Protein AF-A0A7Y5RKU1-F1 (afdb_monomer_lite)

Radius of gyration: 18.37 Å; chains: 1; bounding box: 50×34×51 Å

Foldseek 3Di:
DPPVQFDDCVLQVPPDDPDDSSVVSLFVQQPDVVVRGHDPQVSNQVSCVVSVDHDDDDDDPDCVVQQVCLVVVHKDKDKDADQPVVWPPLLHGGPIAIKIFNDADPQGWTWIQGCCLNVDNDSVSRTDTTDDPDPDPDDPPDPDDD

Sequence (146 aa):
EHWGAAPTPEEVSWVGHETDPGVVHGVRRVFDRAYGGAGNWSFNAAYAGARGLRAYVTRLRDLTEAEAFVAAGVPLVVSVSFQGHELDGAGYDTIGHLLTIVGFTADGDVVSNDPNSGRVASNDEVRRVYRHEVPLPTPPAEANWA

Secondary structure (DSSP, 8-state):
--SS-SPPTTTTTT--SSS-HHHHHHHHHH-BTTTTBS--HHHHHHHHHHTT--------SSHHHHHHHHHTT--EEEEEEE-TTTSTT--S-EEEEEEEEEEE-TT-PEEEE-TTGGG---GGG-EEEE----PPPPPPS-----

Structure (mmCIF, N/CA/C/O backbone):
data_AF-A0A7Y5RKU1-F1
#
_entry.id   AF-A0A7Y5RKU1-F1
#
loop_
_atom_site.group_PDB
_atom_site.id
_atom_site.type_symbol
_atom_site.label_atom_id
_atom_site.label_alt_id
_atom_site.label_comp_id
_atom_site.label_asym_id
_atom_site.label_entity_id
_atom_site.label_seq_id
_atom_site.pdbx_PDB_ins_code
_atom_site.Cartn_x
_atom_site.Cartn_y
_atom_site.Cartn_z
_atom_site.occupancy
_atom_site.B_iso_or_equiv
_atom_site.auth_seq_id
_atom_site.auth_comp_id
_atom_site.auth_asym_id
_atom_site.auth_atom_id
_atom_site.pdbx_PDB_model_num
ATOM 1 N N . GLU A 1 1 ? 3.021 -13.924 -3.204 1.00 69.94 1 GLU A N 1
ATOM 2 C CA . GLU A 1 1 ? 2.199 -13.116 -4.131 1.00 69.94 1 GLU A CA 1
ATOM 3 C C . GLU A 1 1 ? 0.767 -13.660 -4.056 1.00 69.94 1 GLU A C 1
ATOM 5 O O . GLU A 1 1 ? 0.637 -14.864 -3.857 1.00 69.94 1 GLU A O 1
ATOM 10 N N . HIS A 1 2 ? -0.262 -12.799 -4.039 1.00 78.56 2 HIS A N 1
ATOM 11 C CA . HIS A 1 2 ? -1.650 -13.184 -3.708 1.00 78.56 2 HIS A CA 1
ATOM 12 C C . HIS A 1 2 ? -2.596 -13.234 -4.926 1.00 78.56 2 HIS A C 1
ATOM 14 O O . HIS A 1 2 ? -3.542 -14.015 -4.906 1.00 78.56 2 HIS A O 1
ATOM 20 N N . TRP A 1 3 ? -2.368 -12.437 -5.980 1.00 86.69 3 TRP A N 1
ATOM 21 C CA . TRP A 1 3 ? -3.312 -12.273 -7.104 1.00 86.69 3 TRP A CA 1
ATOM 22 C C . TRP A 1 3 ? -2.791 -12.786 -8.454 1.00 86.69 3 TRP A C 1
ATOM 24 O O . TRP A 1 3 ? -3.442 -12.591 -9.477 1.00 86.69 3 TRP A O 1
ATOM 34 N N . GLY A 1 4 ? -1.616 -13.406 -8.496 1.00 91.25 4 GLY A N 1
ATOM 35 C CA . GLY A 1 4 ? -0.916 -13.793 -9.720 1.00 91.25 4 GLY A CA 1
ATOM 36 C C . GLY A 1 4 ? -0.533 -12.615 -10.620 1.00 91.25 4 GLY A C 1
ATOM 37 O O . GLY A 1 4 ? -0.303 -12.823 -11.807 1.00 91.25 4 GLY A O 1
ATOM 38 N N . ALA A 1 5 ? -0.507 -11.384 -10.097 1.00 93.25 5 ALA A N 1
ATOM 39 C CA . ALA A 1 5 ? -0.483 -10.153 -10.899 1.00 93.25 5 ALA A CA 1
ATOM 40 C C . ALA A 1 5 ? 0.816 -9.338 -10.754 1.00 93.25 5 ALA A C 1
ATOM 42 O O . ALA A 1 5 ? 0.918 -8.217 -11.266 1.00 93.25 5 ALA A O 1
ATOM 43 N N . ALA A 1 6 ? 1.809 -9.874 -10.042 1.00 92.81 6 ALA A N 1
ATOM 44 C CA . ALA A 1 6 ? 3.119 -9.246 -9.906 1.00 92.81 6 ALA A CA 1
ATOM 45 C C . ALA A 1 6 ? 3.884 -9.199 -11.247 1.00 92.81 6 ALA A C 1
ATOM 47 O O . ALA A 1 6 ? 3.627 -10.019 -12.131 1.00 92.81 6 ALA A O 1
ATOM 48 N N . PRO A 1 7 ? 4.845 -8.265 -11.400 1.00 94.88 7 PRO A N 1
ATOM 49 C CA . PRO A 1 7 ? 5.758 -8.261 -12.538 1.00 94.88 7 PRO A CA 1
ATOM 50 C C . PRO A 1 7 ? 6.463 -9.608 -12.709 1.00 94.88 7 PRO A C 1
ATOM 52 O O . PRO A 1 7 ? 6.917 -10.217 -11.739 1.00 94.88 7 PRO A O 1
ATOM 55 N N . THR A 1 8 ? 6.586 -10.049 -13.954 1.00 95.06 8 THR A N 1
ATOM 56 C CA . THR A 1 8 ? 7.329 -11.264 -14.298 1.00 95.06 8 THR A CA 1
ATOM 57 C C . THR A 1 8 ? 8.844 -11.056 -14.156 1.00 95.06 8 THR A C 1
ATOM 59 O O . THR A 1 8 ? 9.322 -9.922 -14.255 1.00 95.06 8 THR A O 1
ATOM 62 N N . PRO A 1 9 ? 9.640 -12.134 -13.999 1.00 94.25 9 PRO A N 1
ATOM 63 C CA . PRO A 1 9 ? 11.103 -12.038 -14.008 1.00 94.25 9 PRO A CA 1
ATOM 64 C C . PRO A 1 9 ? 11.666 -11.340 -15.255 1.00 94.25 9 PRO A C 1
ATOM 66 O O . PRO A 1 9 ? 12.651 -10.612 -15.167 1.00 94.25 9 PRO A O 1
ATOM 69 N N . GLU A 1 10 ? 11.025 -11.516 -16.413 1.00 96.50 10 GLU A N 1
ATOM 70 C CA . GLU A 1 10 ? 11.420 -10.852 -17.658 1.00 96.50 10 GLU A CA 1
ATOM 71 C C . GLU A 1 10 ? 11.172 -9.337 -17.598 1.00 96.50 10 GLU A C 1
ATOM 73 O O . GLU A 1 10 ? 12.071 -8.554 -17.916 1.00 96.50 10 GLU A O 1
ATOM 78 N N . GLU A 1 11 ? 10.001 -8.912 -17.105 1.00 96.00 11 GLU A N 1
ATOM 79 C CA . GLU A 1 11 ? 9.631 -7.495 -16.953 1.00 96.00 11 GLU A CA 1
ATOM 80 C C . GLU A 1 11 ? 10.551 -6.728 -15.997 1.00 96.00 11 GLU A C 1
ATOM 82 O O . GLU A 1 11 ? 10.630 -5.498 -16.076 1.00 96.00 11 GLU A O 1
ATOM 87 N N . VAL A 1 12 ? 11.252 -7.433 -15.107 1.00 97.00 12 VAL A N 1
ATOM 88 C CA . VAL A 1 12 ? 12.150 -6.831 -14.115 1.00 97.00 12 VAL A CA 1
ATOM 89 C C . VAL A 1 12 ? 13.630 -7.136 -14.347 1.00 97.00 12 VAL A C 1
ATOM 91 O O . VAL A 1 12 ? 14.473 -6.666 -13.590 1.00 97.00 12 VAL A O 1
ATOM 94 N N . SER A 1 13 ? 13.972 -7.848 -15.423 1.00 95.44 13 SER A N 1
ATOM 95 C CA . SER A 1 13 ? 15.348 -8.276 -15.735 1.00 95.44 13 SER A CA 1
ATOM 96 C C . SER A 1 13 ? 16.335 -7.123 -15.969 1.00 95.44 13 SER A C 1
ATOM 98 O O . SER A 1 13 ? 17.547 -7.305 -15.899 1.00 95.44 13 SER A O 1
ATOM 100 N N . TRP A 1 14 ? 15.821 -5.917 -16.220 1.00 94.38 14 TRP A N 1
ATOM 101 C CA . TRP A 1 14 ? 16.604 -4.689 -16.362 1.00 94.38 14 TRP A CA 1
ATOM 102 C C . TRP A 1 14 ? 17.040 -4.075 -15.020 1.00 94.38 14 TRP A C 1
ATOM 104 O O . TRP A 1 14 ? 17.842 -3.139 -15.022 1.00 94.38 14 TRP A O 1
ATOM 114 N N . VAL A 1 15 ? 16.507 -4.543 -13.885 1.00 95.38 15 VAL A N 1
ATOM 115 C CA . VAL A 1 15 ? 16.878 -4.047 -12.554 1.00 95.38 15 VAL A CA 1
ATOM 116 C C . VAL A 1 15 ? 18.180 -4.723 -12.120 1.00 95.38 15 VAL A C 1
ATOM 118 O O . VAL A 1 15 ? 18.200 -5.902 -11.789 1.00 95.38 15 VAL A O 1
ATOM 121 N N . GLY A 1 16 ? 19.281 -3.969 -12.149 1.00 88.75 16 GLY A N 1
ATOM 122 C CA . GLY A 1 16 ? 20.636 -4.478 -11.892 1.00 88.75 16 GLY A CA 1
ATOM 123 C C . GLY A 1 16 ? 21.227 -4.134 -10.519 1.00 88.75 16 GLY A C 1
ATOM 124 O O . GLY A 1 16 ? 22.446 -4.130 -10.389 1.00 88.75 16 GLY A O 1
ATOM 125 N N . HIS A 1 17 ? 20.410 -3.774 -9.526 1.00 85.12 17 HIS A N 1
ATOM 126 C CA . HIS A 1 17 ? 20.863 -3.369 -8.187 1.00 85.12 17 HIS A CA 1
ATOM 127 C C . HIS A 1 17 ? 20.119 -4.129 -7.079 1.00 85.12 17 HIS A C 1
ATOM 129 O O . HIS A 1 17 ? 19.088 -4.740 -7.334 1.00 85.12 17 HIS A O 1
ATOM 135 N N . GLU A 1 18 ? 20.622 -4.067 -5.841 1.00 75.69 18 GLU A N 1
ATOM 136 C CA . GLU A 1 18 ? 20.185 -4.880 -4.684 1.00 75.69 18 GLU A CA 1
ATOM 137 C C . GLU A 1 18 ? 18.766 -4.583 -4.149 1.00 75.69 18 GLU A C 1
ATOM 139 O O . GLU A 1 18 ? 18.373 -5.077 -3.097 1.00 75.69 18 GLU A O 1
ATOM 144 N N . THR A 1 19 ? 17.975 -3.764 -4.841 1.00 83.81 19 THR A N 1
ATOM 145 C CA . THR A 1 19 ? 16.609 -3.427 -4.411 1.00 83.81 19 THR A CA 1
ATOM 146 C C . THR A 1 19 ? 15.623 -4.458 -4.938 1.00 83.81 19 THR A C 1
ATOM 148 O O . THR A 1 19 ? 15.837 -5.014 -6.013 1.00 83.81 19 THR A O 1
ATOM 151 N N . ASP A 1 20 ? 14.509 -4.659 -4.229 1.00 90.50 20 ASP A N 1
ATOM 152 C CA . ASP A 1 20 ? 13.418 -5.496 -4.726 1.00 90.50 20 ASP A CA 1
ATOM 153 C C . ASP A 1 20 ? 12.999 -5.047 -6.146 1.00 90.50 20 ASP A C 1
ATOM 155 O O . ASP A 1 20 ? 12.543 -3.910 -6.343 1.00 90.50 20 ASP A O 1
ATOM 159 N N . PRO A 1 21 ? 13.158 -5.914 -7.159 1.00 94.44 21 PRO A N 1
ATOM 160 C CA . PRO A 1 21 ? 12.966 -5.531 -8.549 1.00 94.44 21 PRO A CA 1
ATOM 161 C C . PRO A 1 21 ? 11.485 -5.309 -8.893 1.00 94.44 21 PRO A C 1
ATOM 163 O O . PRO A 1 21 ? 11.168 -4.530 -9.797 1.00 94.44 21 PRO A O 1
ATOM 166 N N . GLY A 1 22 ? 10.565 -5.919 -8.138 1.00 93.56 22 GLY A N 1
ATOM 167 C CA . GLY A 1 22 ? 9.130 -5.677 -8.240 1.00 93.56 22 GLY A CA 1
ATOM 168 C C . GLY A 1 22 ? 8.755 -4.273 -7.768 1.00 93.56 22 GLY A C 1
ATOM 169 O O . GLY A 1 22 ? 7.992 -3.587 -8.456 1.00 93.56 22 GLY A O 1
ATOM 170 N N . VAL A 1 23 ? 9.344 -3.807 -6.660 1.00 92.19 23 VAL A N 1
ATOM 171 C CA . VAL A 1 23 ? 9.179 -2.424 -6.171 1.00 92.19 23 VAL A CA 1
ATOM 172 C C . VAL A 1 23 ? 9.696 -1.427 -7.205 1.00 92.19 23 VAL A C 1
ATOM 174 O O . VAL A 1 23 ? 8.980 -0.497 -7.578 1.00 92.19 23 VAL A O 1
ATOM 177 N N . VAL A 1 24 ? 10.902 -1.645 -7.734 1.00 94.75 24 VAL A N 1
ATOM 178 C CA . VAL A 1 24 ? 11.517 -0.770 -8.747 1.00 94.75 24 VAL A CA 1
ATOM 179 C C . VAL A 1 24 ? 10.664 -0.697 -10.016 1.00 94.75 24 VAL A C 1
ATOM 181 O O . VAL A 1 24 ? 10.408 0.391 -10.544 1.00 94.75 24 VAL A O 1
ATOM 184 N N . HIS A 1 25 ? 10.173 -1.843 -10.492 1.00 95.31 25 HIS A N 1
ATOM 185 C CA . HIS A 1 25 ? 9.266 -1.891 -11.632 1.00 95.31 25 HIS A CA 1
ATOM 186 C C . HIS A 1 25 ? 7.954 -1.152 -11.346 1.00 95.31 25 HIS A C 1
ATOM 188 O O . HIS A 1 25 ? 7.529 -0.333 -12.163 1.00 95.31 25 HIS A O 1
ATOM 194 N N . GLY A 1 26 ? 7.335 -1.390 -10.185 1.00 94.56 26 GLY A N 1
ATOM 195 C CA . GLY A 1 26 ? 6.120 -0.699 -9.754 1.00 94.56 26 GLY A CA 1
ATOM 196 C C . GLY A 1 26 ? 6.298 0.819 -9.747 1.00 94.56 26 GLY A C 1
ATOM 197 O O . GLY A 1 26 ? 5.555 1.522 -10.431 1.00 94.56 26 GLY A O 1
ATOM 198 N N . VAL A 1 27 ? 7.343 1.319 -9.079 1.00 94.88 27 VAL A N 1
ATOM 199 C CA . VAL A 1 27 ? 7.687 2.751 -9.029 1.00 94.88 27 VAL A CA 1
ATOM 200 C C . VAL A 1 27 ? 7.841 3.327 -10.433 1.00 94.88 27 VAL A C 1
ATOM 202 O O . VAL A 1 27 ? 7.221 4.340 -10.740 1.00 94.88 27 VAL A O 1
ATOM 205 N N . ARG A 1 28 ? 8.589 2.665 -11.327 1.00 94.56 28 ARG A N 1
ATOM 206 C CA . ARG A 1 28 ? 8.757 3.125 -12.718 1.00 94.56 28 ARG A CA 1
ATOM 207 C C . ARG A 1 28 ? 7.427 3.242 -13.467 1.00 94.56 28 ARG A C 1
ATOM 209 O O . ARG A 1 28 ? 7.294 4.111 -14.328 1.00 94.56 28 ARG A O 1
ATOM 216 N N . ARG A 1 29 ? 6.462 2.366 -13.178 1.00 95.62 29 ARG A N 1
ATOM 217 C CA . ARG A 1 29 ? 5.144 2.355 -13.828 1.00 95.62 29 ARG A CA 1
ATOM 218 C C . ARG A 1 29 ? 4.195 3.427 -13.305 1.00 95.62 29 ARG A C 1
ATOM 220 O O . ARG A 1 29 ? 3.324 3.846 -14.062 1.00 95.62 29 ARG A O 1
ATOM 227 N N . VAL A 1 30 ? 4.371 3.873 -12.061 1.00 96.56 30 VAL A N 1
ATOM 228 C CA . VAL A 1 30 ? 3.470 4.836 -11.401 1.00 96.56 30 VAL A CA 1
ATOM 229 C C . VAL A 1 30 ? 4.129 6.180 -11.081 1.00 96.56 30 VAL A C 1
ATOM 231 O O . VAL A 1 30 ? 3.525 7.007 -10.400 1.00 96.56 30 VAL A O 1
ATOM 234 N N . PHE A 1 31 ? 5.356 6.414 -11.554 1.00 96.19 31 PHE A N 1
ATOM 235 C CA . PHE A 1 31 ? 6.073 7.665 -11.327 1.00 96.19 31 PHE A CA 1
ATOM 236 C C . PHE A 1 31 ? 5.387 8.829 -12.050 1.00 96.19 31 PHE A C 1
ATOM 238 O O . PHE A 1 31 ? 5.323 8.875 -13.282 1.00 96.19 31 PHE A O 1
ATOM 245 N N . ASP A 1 32 ? 4.912 9.796 -11.276 1.00 95.38 32 ASP A N 1
ATOM 246 C CA . ASP A 1 32 ? 4.321 11.029 -11.7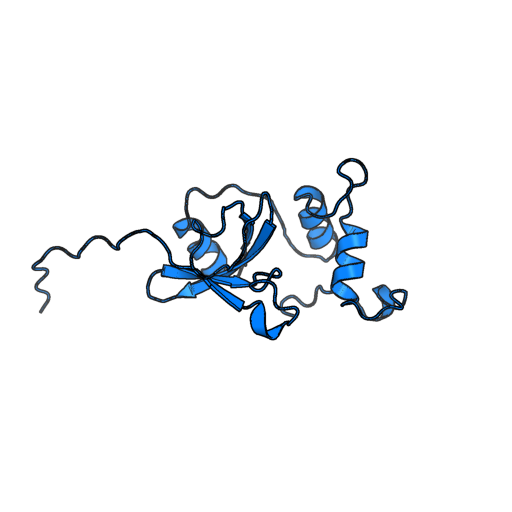67 1.00 95.38 32 ASP A CA 1
ATOM 247 C C . ASP A 1 32 ? 5.411 12.098 -11.875 1.00 95.38 32 ASP A C 1
ATOM 249 O O . ASP A 1 32 ? 5.958 12.566 -10.878 1.00 95.38 32 ASP A O 1
ATOM 253 N N . ARG A 1 33 ? 5.746 12.485 -13.110 1.00 93.94 33 ARG A N 1
ATOM 254 C CA . ARG A 1 33 ? 6.791 13.484 -13.379 1.00 93.94 33 ARG A CA 1
ATOM 255 C C . ARG A 1 33 ? 6.394 14.897 -12.961 1.00 93.94 33 ARG A C 1
ATOM 257 O O . ARG A 1 33 ? 7.288 15.682 -12.670 1.00 93.94 33 ARG A O 1
ATOM 264 N N . ALA A 1 34 ? 5.101 15.224 -12.969 1.00 93.12 34 ALA A N 1
ATOM 265 C CA . ALA A 1 34 ? 4.626 16.538 -12.545 1.00 93.12 34 ALA A CA 1
ATOM 266 C C . ALA A 1 34 ? 4.688 16.669 -11.018 1.00 93.12 34 ALA A C 1
ATOM 268 O O . ALA A 1 34 ? 5.036 17.729 -10.508 1.00 93.12 34 ALA A O 1
ATOM 269 N N . TYR A 1 35 ? 4.405 15.576 -10.305 1.00 89.06 35 TYR A N 1
ATOM 270 C CA . TYR A 1 35 ? 4.560 15.482 -8.852 1.00 89.06 35 TYR A CA 1
ATOM 271 C C . TYR A 1 35 ? 6.022 15.272 -8.410 1.00 89.06 35 TYR A C 1
ATOM 273 O O . TYR A 1 35 ? 6.417 15.725 -7.340 1.00 89.06 35 TYR A O 1
ATOM 281 N N . GLY A 1 36 ? 6.840 14.608 -9.231 1.00 93.12 36 GLY A N 1
ATOM 282 C CA . GLY A 1 36 ? 8.227 14.260 -8.914 1.00 93.12 36 GLY A CA 1
ATOM 283 C C . GLY A 1 36 ? 8.377 12.995 -8.060 1.00 93.12 36 GLY A C 1
ATOM 284 O O . GLY A 1 36 ? 9.416 12.817 -7.429 1.00 93.12 36 GLY A O 1
ATOM 285 N N . GLY A 1 37 ? 7.374 12.112 -8.035 1.00 91.50 37 GLY A N 1
ATOM 286 C CA . GLY A 1 37 ? 7.370 10.937 -7.161 1.00 91.50 37 GLY A CA 1
ATOM 287 C C . GLY A 1 37 ? 6.393 9.836 -7.575 1.00 91.50 37 GLY A C 1
ATOM 288 O O . GLY A 1 37 ? 5.580 9.995 -8.486 1.00 91.50 37 GLY A O 1
ATOM 289 N N . ALA A 1 38 ? 6.474 8.701 -6.882 1.00 90.31 38 ALA A N 1
ATOM 290 C CA . ALA A 1 38 ? 5.444 7.664 -6.896 1.00 90.31 38 ALA A CA 1
ATOM 291 C C . ALA A 1 38 ? 4.435 7.913 -5.759 1.00 90.31 38 ALA A C 1
ATOM 293 O O . ALA A 1 38 ? 4.761 8.580 -4.782 1.00 90.31 38 ALA A O 1
ATOM 294 N N . GLY A 1 39 ? 3.212 7.390 -5.888 1.00 81.75 39 GLY A N 1
ATOM 295 C CA . GLY A 1 39 ? 2.145 7.573 -4.885 1.00 81.75 39 GLY A CA 1
ATOM 296 C C . GLY A 1 39 ? 0.878 8.257 -5.405 1.00 81.75 39 GLY A C 1
ATOM 297 O O . GLY A 1 39 ? -0.079 8.430 -4.660 1.00 81.75 39 GLY A O 1
ATOM 298 N N . ASN A 1 40 ? 0.823 8.600 -6.696 1.00 90.12 40 ASN A N 1
ATOM 299 C CA . ASN A 1 40 ? -0.400 9.086 -7.332 1.00 90.12 40 ASN A CA 1
ATOM 300 C C . ASN A 1 40 ? -1.465 7.969 -7.371 1.00 90.12 40 ASN A C 1
ATOM 302 O O . ASN A 1 40 ? -1.241 6.901 -7.953 1.00 90.12 40 ASN A O 1
ATOM 306 N N . TRP A 1 41 ? -2.631 8.207 -6.762 1.00 92.75 41 TRP A N 1
ATOM 307 C CA . TRP A 1 41 ? -3.708 7.217 -6.661 1.00 92.75 41 TRP A CA 1
ATOM 308 C C . TRP A 1 41 ? -4.215 6.725 -8.018 1.00 92.75 41 TRP A C 1
ATOM 310 O O . TRP A 1 41 ? -4.383 5.522 -8.218 1.00 92.75 41 TRP A O 1
ATOM 320 N N . SER A 1 42 ? -4.411 7.640 -8.968 1.00 93.69 42 SER A N 1
ATOM 321 C CA . SER A 1 42 ? -4.902 7.309 -10.306 1.00 93.69 42 SER A CA 1
ATOM 322 C C . SER A 1 42 ? -3.906 6.433 -11.062 1.00 93.69 42 SER A C 1
ATOM 324 O O . SER A 1 42 ? -4.315 5.516 -11.770 1.00 93.69 42 SER A O 1
ATOM 326 N N . PHE A 1 43 ? -2.602 6.668 -10.892 1.00 95.56 43 PHE A N 1
ATOM 327 C CA . PHE A 1 43 ? -1.569 5.882 -11.574 1.00 95.56 43 PHE A CA 1
ATOM 328 C C . PHE A 1 43 ? -1.434 4.485 -10.964 1.00 95.56 43 PHE A C 1
ATOM 330 O O . PHE A 1 43 ? -1.316 3.511 -11.704 1.00 95.56 43 PHE A O 1
ATOM 337 N N . ASN A 1 44 ? -1.530 4.365 -9.636 1.00 94.56 44 ASN A N 1
ATOM 338 C CA . ASN A 1 44 ? -1.562 3.065 -8.960 1.00 94.56 44 ASN A CA 1
ATOM 339 C C . ASN A 1 44 ? -2.788 2.238 -9.373 1.00 94.56 44 ASN A C 1
ATOM 341 O O . ASN A 1 44 ? -2.646 1.072 -9.745 1.00 94.56 44 ASN A O 1
ATOM 345 N N . ALA A 1 45 ? -3.979 2.848 -9.387 1.00 95.50 45 ALA A N 1
ATOM 346 C CA . ALA A 1 45 ? -5.200 2.179 -9.833 1.00 95.50 45 ALA A CA 1
ATOM 347 C C . ALA A 1 45 ? -5.116 1.763 -11.313 1.00 95.50 45 ALA A C 1
ATOM 349 O O . ALA A 1 45 ? -5.464 0.633 -11.659 1.00 95.50 45 ALA A O 1
ATOM 350 N N . ALA A 1 46 ? -4.593 2.633 -12.185 1.00 96.19 46 ALA A N 1
ATOM 351 C CA . ALA A 1 46 ? -4.384 2.316 -13.596 1.00 96.19 46 ALA A CA 1
ATOM 352 C C . ALA A 1 46 ? -3.368 1.181 -13.796 1.00 96.19 46 ALA A C 1
ATOM 354 O O . ALA A 1 46 ? -3.579 0.315 -14.646 1.00 96.19 46 ALA A O 1
ATOM 355 N N . TYR A 1 47 ? -2.292 1.145 -13.005 1.00 95.81 47 TYR A N 1
ATOM 356 C CA . TYR A 1 47 ? -1.301 0.075 -13.068 1.00 95.81 47 TYR A CA 1
ATOM 357 C C . TYR A 1 47 ? -1.894 -1.278 -12.659 1.00 95.81 47 TYR A C 1
ATOM 359 O O . TYR A 1 47 ? -1.722 -2.252 -13.388 1.00 95.81 47 TYR A O 1
ATOM 367 N N . ALA A 1 48 ? -2.664 -1.333 -11.568 1.00 94.75 48 ALA A N 1
ATOM 368 C CA . ALA A 1 48 ? -3.406 -2.537 -11.190 1.00 94.75 48 ALA A CA 1
ATOM 369 C C . ALA A 1 48 ? -4.389 -2.971 -12.298 1.00 94.75 48 ALA A C 1
ATOM 371 O O . ALA A 1 48 ? -4.444 -4.149 -12.655 1.00 94.75 48 ALA A O 1
ATOM 372 N N . GLY A 1 49 ? -5.089 -2.011 -12.915 1.00 95.75 49 GLY A N 1
ATOM 373 C CA . GLY A 1 49 ? -5.952 -2.236 -14.079 1.00 95.75 49 GLY A CA 1
ATOM 374 C C . GLY A 1 49 ? -5.223 -2.862 -15.272 1.00 95.75 49 GLY A C 1
ATOM 375 O O . GLY A 1 49 ? -5.688 -3.847 -15.842 1.00 95.75 49 GLY A O 1
ATOM 376 N N . ALA A 1 50 ? -4.033 -2.358 -15.608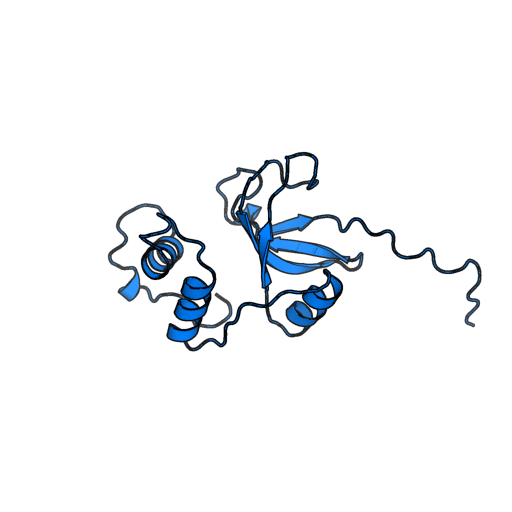 1.00 95.62 50 ALA A N 1
ATOM 377 C CA . ALA A 1 50 ? -3.182 -2.912 -16.666 1.00 95.62 50 ALA A CA 1
ATOM 378 C C . ALA A 1 50 ? -2.661 -4.331 -16.355 1.00 95.62 50 ALA A C 1
ATOM 380 O O . ALA A 1 50 ? -2.173 -5.029 -17.247 1.00 95.62 50 ALA A O 1
ATOM 381 N N . ARG A 1 51 ? -2.768 -4.772 -15.097 1.00 94.75 51 ARG A N 1
ATOM 382 C CA . ARG A 1 51 ? -2.469 -6.136 -14.639 1.00 94.75 51 ARG A CA 1
ATOM 383 C C . ARG A 1 51 ? -3.707 -7.032 -14.543 1.00 94.75 51 ARG A C 1
ATOM 385 O O . ARG A 1 51 ? -3.595 -8.155 -14.071 1.00 94.75 51 ARG A O 1
ATOM 392 N N . GLY A 1 52 ? -4.866 -6.572 -15.018 1.00 95.12 52 GLY A N 1
ATOM 393 C CA . GLY A 1 52 ? -6.106 -7.355 -15.037 1.00 95.12 52 GLY A CA 1
ATOM 394 C C . GLY A 1 52 ? -6.901 -7.311 -13.731 1.00 95.12 52 GLY A C 1
ATOM 395 O O . GLY A 1 52 ? -7.893 -8.025 -13.601 1.00 95.12 52 GLY A O 1
ATOM 396 N N . LEU A 1 53 ? -6.502 -6.470 -12.773 1.00 94.06 53 LEU A N 1
ATOM 397 C CA . LEU A 1 53 ? -7.227 -6.277 -11.519 1.00 94.06 53 LEU A CA 1
ATOM 398 C C . LEU A 1 53 ? -8.266 -5.161 -11.654 1.00 94.06 53 LEU A C 1
ATOM 400 O O . LEU A 1 53 ? -8.120 -4.229 -12.444 1.00 94.06 53 LEU A O 1
ATOM 404 N N . ARG A 1 54 ? -9.314 -5.213 -10.831 1.00 93.25 54 ARG A N 1
ATOM 405 C CA . ARG A 1 54 ? -10.232 -4.082 -10.650 1.00 93.25 54 ARG A CA 1
ATOM 406 C C . ARG A 1 54 ? -9.754 -3.260 -9.462 1.00 93.25 54 ARG A C 1
ATOM 408 O O . ARG A 1 54 ? -9.775 -3.750 -8.340 1.00 93.25 54 ARG A O 1
ATOM 415 N N . ALA A 1 55 ? -9.359 -2.018 -9.713 1.00 92.81 55 ALA A N 1
ATOM 416 C CA . ALA A 1 55 ? -8.928 -1.078 -8.687 1.00 92.81 55 ALA A CA 1
ATOM 417 C C . ALA A 1 55 ? -9.664 0.253 -8.847 1.00 92.81 55 ALA A C 1
ATOM 419 O O . ALA A 1 55 ? -9.954 0.687 -9.962 1.00 92.81 55 ALA A O 1
ATOM 420 N N . TYR A 1 56 ? -9.968 0.897 -7.728 1.00 93.75 56 TYR A N 1
ATOM 421 C CA . TYR A 1 56 ? -10.575 2.220 -7.694 1.00 93.75 56 TYR A CA 1
ATOM 422 C C . TYR A 1 56 ? -10.168 2.943 -6.415 1.00 93.75 56 TYR A C 1
ATOM 424 O O . TYR A 1 56 ? -9.709 2.334 -5.451 1.00 93.75 56 TYR A O 1
ATOM 432 N N . VAL A 1 57 ? -10.348 4.258 -6.427 1.00 94.81 57 VAL A N 1
ATOM 433 C CA . VAL A 1 57 ? -10.126 5.121 -5.270 1.00 94.81 57 VAL A CA 1
ATOM 434 C C . VAL A 1 57 ? -11.489 5.453 -4.692 1.00 94.81 57 VAL A C 1
ATOM 436 O O . VAL A 1 57 ? -12.389 5.864 -5.424 1.00 94.81 57 VAL A O 1
ATOM 439 N N . THR A 1 58 ? -11.648 5.272 -3.389 1.00 93.88 58 THR A N 1
ATOM 440 C CA . THR A 1 58 ? -12.865 5.656 -2.678 1.00 93.88 58 THR A CA 1
ATOM 441 C C . THR A 1 58 ? -12.516 6.317 -1.357 1.00 93.88 58 THR A C 1
ATOM 443 O O . THR A 1 58 ? -11.395 6.197 -0.862 1.00 93.88 58 THR A O 1
ATOM 446 N N . ARG A 1 59 ? -13.491 7.019 -0.788 1.00 93.94 59 ARG A N 1
ATOM 447 C CA . ARG A 1 59 ? -13.420 7.552 0.565 1.00 93.94 59 ARG A CA 1
ATOM 448 C C . ARG A 1 59 ? -14.308 6.699 1.456 1.00 93.94 59 ARG A C 1
ATOM 450 O O . ARG A 1 59 ? -15.487 6.537 1.155 1.00 93.94 59 ARG A O 1
ATOM 457 N N . LEU A 1 60 ? -13.732 6.201 2.541 1.00 93.31 60 LEU A N 1
ATOM 458 C CA . LEU A 1 60 ? -14.467 5.519 3.598 1.00 93.31 60 LEU A CA 1
ATOM 459 C C . LEU A 1 60 ? -14.838 6.514 4.701 1.00 93.31 60 LEU A C 1
ATOM 461 O O . LEU A 1 60 ? -14.192 7.557 4.852 1.00 93.31 60 LEU A O 1
ATOM 465 N N . ARG A 1 61 ? -15.907 6.215 5.434 1.00 91.19 61 ARG A N 1
ATOM 466 C CA . ARG A 1 61 ? -16.401 7.029 6.554 1.00 91.19 61 ARG A CA 1
ATOM 467 C C . ARG A 1 61 ? -15.566 6.824 7.813 1.00 91.19 61 ARG A C 1
ATOM 469 O O . ARG A 1 61 ? -15.234 7.800 8.478 1.00 91.19 61 ARG A O 1
ATOM 476 N N . ASP A 1 62 ? -15.216 5.574 8.087 1.00 89.62 62 ASP A N 1
ATOM 477 C CA . ASP A 1 62 ? -14.457 5.129 9.253 1.00 89.62 62 ASP A CA 1
ATOM 478 C C . ASP A 1 62 ? -13.868 3.723 9.000 1.00 89.62 62 ASP A C 1
ATOM 480 O O . ASP A 1 62 ? -14.012 3.160 7.908 1.00 89.62 62 ASP A O 1
ATOM 484 N N . LEU A 1 63 ? -13.171 3.167 9.998 1.00 91.31 63 LEU A N 1
ATOM 485 C CA . LEU A 1 63 ? -12.525 1.853 9.905 1.00 91.31 63 LEU A CA 1
ATOM 486 C C . LEU A 1 63 ? -13.519 0.683 9.828 1.00 91.31 63 LEU A C 1
ATOM 488 O O . LEU A 1 63 ? -13.169 -0.351 9.266 1.00 91.31 63 LEU A O 1
ATOM 492 N N . THR A 1 64 ? -14.772 0.859 10.254 1.00 90.50 64 THR A N 1
ATOM 493 C CA . THR A 1 64 ? -15.815 -0.174 10.128 1.00 90.50 64 THR A CA 1
ATOM 494 C C . THR A 1 64 ? -16.075 -0.517 8.662 1.00 90.50 64 THR A C 1
ATOM 496 O O . THR A 1 64 ? -16.276 -1.672 8.295 1.00 90.50 64 THR A O 1
ATOM 499 N N . GLU A 1 65 ? -16.050 0.480 7.771 1.00 93.56 65 GLU A N 1
ATOM 500 C CA . GLU A 1 65 ? -16.160 0.206 6.334 1.00 93.56 65 GLU A CA 1
ATOM 501 C C . GLU A 1 65 ? -14.916 -0.491 5.783 1.00 93.56 65 GLU A C 1
ATOM 503 O O . GLU A 1 65 ? -15.025 -1.298 4.859 1.00 93.56 65 GLU A O 1
ATOM 508 N N . ALA A 1 66 ? -13.740 -0.199 6.343 1.00 94.44 66 ALA A N 1
ATOM 509 C CA . ALA A 1 66 ? -12.499 -0.849 5.946 1.00 94.44 66 ALA A CA 1
ATOM 510 C C . ALA A 1 66 ? -12.511 -2.346 6.295 1.00 94.44 66 ALA A C 1
ATOM 512 O O . ALA A 1 66 ? -12.095 -3.165 5.472 1.00 94.44 66 ALA A O 1
ATOM 513 N N . GLU A 1 67 ? -13.063 -2.714 7.454 1.00 94.25 67 GLU A N 1
ATOM 514 C CA . GLU A 1 67 ? -13.278 -4.110 7.852 1.00 94.25 67 GLU A CA 1
ATOM 515 C C . GLU A 1 67 ? -14.095 -4.884 6.817 1.00 94.25 67 GLU A C 1
ATOM 517 O O . GLU A 1 67 ? -13.716 -5.994 6.446 1.00 94.25 67 GLU A O 1
ATOM 522 N N . ALA A 1 68 ? -15.169 -4.291 6.284 1.00 94.06 68 ALA A N 1
ATOM 523 C CA . ALA A 1 68 ? -16.012 -4.947 5.284 1.00 94.06 68 ALA A CA 1
ATOM 524 C C . ALA A 1 68 ? -15.249 -5.279 3.986 1.00 94.06 68 ALA A C 1
ATOM 526 O O . ALA A 1 68 ? -15.450 -6.349 3.409 1.00 94.06 68 ALA A O 1
ATOM 527 N N . PHE A 1 69 ? -14.346 -4.399 3.537 1.00 94.88 69 PHE A N 1
ATOM 528 C CA . PHE A 1 69 ? -13.484 -4.667 2.378 1.00 94.88 69 PHE A CA 1
ATOM 529 C C . PHE A 1 69 ? -12.498 -5.798 2.649 1.00 94.88 69 PHE A C 1
ATOM 531 O O . PHE A 1 69 ? -12.384 -6.730 1.849 1.00 94.88 69 PHE A O 1
ATOM 538 N N . VAL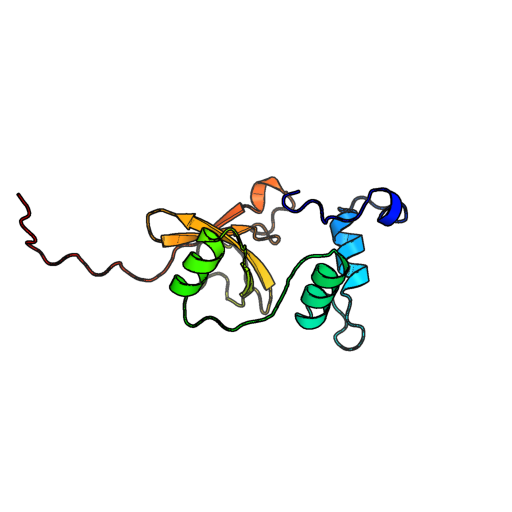 A 1 70 ? -11.821 -5.743 3.795 1.00 95.00 70 VAL A N 1
ATOM 539 C CA . VAL A 1 70 ? -10.818 -6.742 4.168 1.00 95.00 70 VAL A CA 1
ATOM 540 C C . VAL A 1 70 ? -11.466 -8.111 4.387 1.00 95.00 70 VAL A C 1
ATOM 542 O O . VAL A 1 70 ? -10.947 -9.113 3.896 1.00 95.00 70 VAL A O 1
ATOM 545 N N . ALA A 1 71 ? -12.643 -8.162 5.017 1.00 93.50 71 ALA A N 1
ATOM 546 C CA . ALA A 1 71 ? -13.443 -9.378 5.170 1.00 93.50 71 ALA A CA 1
ATOM 547 C C . ALA A 1 71 ? -13.887 -9.969 3.820 1.00 93.50 71 ALA A C 1
ATOM 549 O O . ALA A 1 71 ? -14.011 -11.186 3.687 1.00 93.50 71 ALA A O 1
ATOM 550 N N . ALA A 1 72 ? -14.074 -9.128 2.797 1.00 94.00 72 ALA A N 1
ATOM 551 C CA . ALA A 1 72 ? -14.343 -9.554 1.424 1.00 94.00 72 ALA A CA 1
ATOM 552 C C . ALA A 1 72 ? -13.074 -9.952 0.636 1.00 94.00 72 ALA A C 1
ATOM 554 O O . ALA A 1 72 ? -13.162 -10.244 -0.557 1.00 94.00 72 ALA A O 1
ATOM 555 N N . GLY A 1 73 ? -11.896 -9.965 1.271 1.00 91.50 73 GLY A N 1
ATOM 556 C CA . GLY A 1 73 ? -10.620 -10.309 0.638 1.00 91.50 73 GLY A CA 1
ATOM 557 C C . GLY A 1 73 ? -9.988 -9.170 -0.167 1.00 91.50 73 GLY A C 1
ATOM 558 O O . GLY A 1 73 ? -9.102 -9.418 -0.986 1.00 91.50 73 GLY A O 1
ATOM 559 N N . VAL A 1 74 ? -10.430 -7.925 0.042 1.00 92.62 74 VAL A N 1
ATOM 560 C CA . VAL A 1 74 ? -9.894 -6.732 -0.624 1.00 92.62 74 VAL A CA 1
ATOM 561 C C . VAL A 1 74 ? -9.050 -5.930 0.375 1.00 92.62 74 VAL A C 1
ATOM 563 O O . VAL A 1 74 ? -9.612 -5.237 1.223 1.00 92.62 74 VAL A O 1
ATOM 566 N N . PRO A 1 75 ? -7.709 -5.989 0.308 1.00 91.50 75 PRO A N 1
ATOM 567 C CA . PRO A 1 75 ? -6.863 -5.150 1.144 1.00 91.50 75 PRO A CA 1
ATOM 568 C C . PRO A 1 75 ? -6.927 -3.693 0.693 1.00 91.50 75 PRO A C 1
ATOM 570 O O . PRO A 1 75 ? -7.146 -3.391 -0.484 1.00 91.50 75 PRO A O 1
ATOM 573 N N . LEU A 1 76 ? -6.703 -2.785 1.639 1.00 95.50 76 LEU A N 1
ATOM 574 C CA . LEU A 1 76 ? -6.850 -1.350 1.418 1.00 95.50 76 LEU A CA 1
ATOM 575 C C . LEU A 1 76 ? -5.509 -0.646 1.548 1.00 95.50 76 LEU A C 1
ATOM 577 O O . LEU A 1 76 ? -4.898 -0.660 2.611 1.00 95.50 76 LEU A O 1
ATOM 581 N N . VAL A 1 77 ? -5.076 0.022 0.482 1.00 95.56 77 VAL A N 1
ATOM 582 C CA . VAL A 1 77 ? -3.969 0.979 0.560 1.00 95.56 77 VAL A CA 1
ATOM 583 C C . VAL A 1 77 ? -4.521 2.298 1.088 1.00 95.56 77 VAL A C 1
ATOM 585 O O . VAL A 1 77 ? -5.472 2.840 0.524 1.00 95.56 77 VAL A O 1
ATOM 588 N N . VAL A 1 78 ? -3.923 2.826 2.151 1.00 94.69 78 VAL A N 1
ATOM 589 C CA . VAL A 1 78 ? -4.315 4.097 2.771 1.00 94.69 78 VAL A CA 1
ATOM 590 C C . VAL A 1 78 ? -3.125 5.046 2.837 1.00 94.69 78 VAL A C 1
ATOM 592 O O . VAL A 1 78 ? -1.979 4.608 2.920 1.00 94.69 78 VAL A O 1
ATOM 595 N N . SER A 1 79 ? -3.408 6.349 2.797 1.00 91.56 79 SER A N 1
ATOM 596 C CA . SER A 1 79 ? -2.417 7.391 3.065 1.00 91.56 79 SER A CA 1
ATOM 597 C C . SER A 1 79 ? -2.608 7.921 4.472 1.00 91.56 79 SER A C 1
ATOM 599 O O . SER A 1 79 ? -3.714 8.316 4.837 1.00 91.56 79 SER A O 1
ATOM 601 N N . VAL A 1 80 ? -1.518 7.981 5.224 1.00 92.69 80 VAL A N 1
ATOM 602 C CA . VAL A 1 80 ? -1.490 8.459 6.605 1.00 92.69 80 VAL A CA 1
ATOM 603 C C . VAL A 1 80 ? -0.495 9.605 6.754 1.00 92.69 80 VAL A C 1
ATOM 605 O O . VAL A 1 80 ? 0.492 9.696 6.023 1.00 92.69 80 VAL A O 1
ATOM 608 N N . SER A 1 81 ? -0.773 10.488 7.705 1.00 94.44 81 SER A N 1
ATOM 609 C CA . SER A 1 81 ? 0.159 11.490 8.209 1.00 94.44 81 SER A CA 1
ATOM 610 C C . SER A 1 81 ? -0.049 11.582 9.709 1.00 94.44 81 SER A C 1
ATOM 612 O O . SER A 1 81 ? -1.191 11.581 10.165 1.00 94.44 81 SER A O 1
ATOM 614 N N . PHE A 1 82 ? 1.052 11.581 10.448 1.00 94.31 82 PHE A N 1
ATOM 615 C CA . PHE A 1 82 ? 1.046 11.593 11.900 1.00 94.31 82 PHE A CA 1
ATOM 616 C C . PHE A 1 82 ? 2.418 12.005 12.431 1.00 94.31 82 PHE A C 1
ATOM 618 O O . PHE A 1 82 ? 3.455 11.796 11.794 1.00 94.31 82 PHE A O 1
ATOM 625 N N . GLN A 1 83 ? 2.430 12.566 13.627 1.00 94.62 83 GLN A N 1
ATOM 626 C CA . GLN A 1 83 ? 3.606 12.748 14.458 1.00 94.62 83 GLN A CA 1
ATOM 627 C C . GLN A 1 83 ? 3.884 11.459 15.232 1.00 94.62 83 GLN A C 1
ATOM 629 O O . GLN A 1 83 ? 2.981 10.668 15.490 1.00 94.62 83 GLN A O 1
ATOM 634 N N . GLY A 1 84 ? 5.128 11.251 15.667 1.00 89.12 84 GLY A N 1
ATOM 635 C CA . GLY A 1 84 ? 5.537 9.982 16.285 1.00 89.12 84 GLY A CA 1
ATOM 636 C C . GLY A 1 84 ? 4.796 9.581 17.567 1.00 89.12 84 GLY A C 1
ATOM 637 O O . GLY A 1 84 ? 4.927 8.440 17.990 1.00 89.12 84 GLY A O 1
ATOM 638 N N . HIS A 1 85 ? 4.029 10.492 18.170 1.00 89.19 85 HIS A N 1
ATOM 639 C CA . HIS A 1 85 ? 3.191 10.234 19.344 1.00 89.19 85 HIS A CA 1
ATOM 640 C C . HIS A 1 85 ? 1.697 10.052 19.017 1.00 89.19 85 HIS A C 1
ATOM 642 O O . HIS A 1 85 ? 0.916 9.813 19.926 1.00 89.19 85 HIS A O 1
ATOM 648 N N . GLU A 1 86 ? 1.284 10.220 17.758 1.00 90.88 86 GLU A N 1
ATOM 649 C CA . GLU A 1 86 ? -0.121 10.107 17.333 1.00 90.88 86 GLU A CA 1
ATOM 650 C C . GLU A 1 86 ? -0.464 8.694 16.827 1.00 90.88 86 GLU A C 1
ATOM 652 O O . GLU A 1 86 ? -1.636 8.340 16.750 1.00 90.88 86 GLU A O 1
ATOM 657 N N . LEU A 1 87 ? 0.545 7.879 16.484 1.00 92.12 87 LEU A N 1
ATOM 658 C CA . LEU A 1 87 ? 0.368 6.477 16.101 1.00 92.12 87 LEU A CA 1
ATOM 659 C C . LEU A 1 87 ? 1.302 5.574 16.912 1.00 92.12 87 LEU A C 1
ATOM 661 O O . LEU A 1 87 ? 2.449 5.308 16.532 1.00 92.12 87 LEU A O 1
ATOM 665 N N . ASP A 1 88 ? 0.788 5.089 18.039 1.00 90.62 88 ASP A N 1
ATOM 666 C CA . ASP A 1 88 ? 1.515 4.202 18.941 1.00 90.62 88 ASP A CA 1
ATOM 667 C C . ASP A 1 88 ? 2.049 2.958 18.218 1.00 90.62 88 ASP A C 1
ATOM 669 O O . ASP A 1 88 ? 1.350 2.280 17.464 1.00 90.62 88 ASP A O 1
ATOM 673 N N . GLY A 1 89 ? 3.325 2.647 18.456 1.00 89.19 89 GLY A N 1
ATOM 674 C CA . GLY A 1 89 ? 4.005 1.496 17.853 1.00 89.19 89 GLY A CA 1
ATOM 675 C C . GLY A 1 89 ? 4.543 1.723 16.435 1.00 89.19 89 GLY A C 1
ATOM 676 O O . GLY A 1 89 ? 5.258 0.859 15.923 1.00 89.19 89 GLY A O 1
ATOM 677 N N . ALA A 1 90 ? 4.281 2.875 15.802 1.00 92.50 90 ALA A N 1
ATOM 678 C CA . ALA A 1 90 ? 4.876 3.195 14.503 1.00 92.50 90 ALA A CA 1
ATOM 679 C C . ALA A 1 90 ? 6.395 3.404 14.604 1.00 92.50 90 ALA A C 1
ATOM 681 O O . ALA A 1 90 ? 7.145 2.834 13.814 1.00 92.50 90 ALA A O 1
ATOM 682 N N . GLY A 1 91 ? 6.860 4.175 15.595 1.00 93.25 91 GLY A N 1
ATOM 683 C CA . GLY A 1 91 ? 8.287 4.463 15.803 1.00 93.25 91 GLY A CA 1
ATOM 684 C C . GLY A 1 91 ? 8.867 5.526 14.857 1.00 93.25 91 GLY A C 1
AT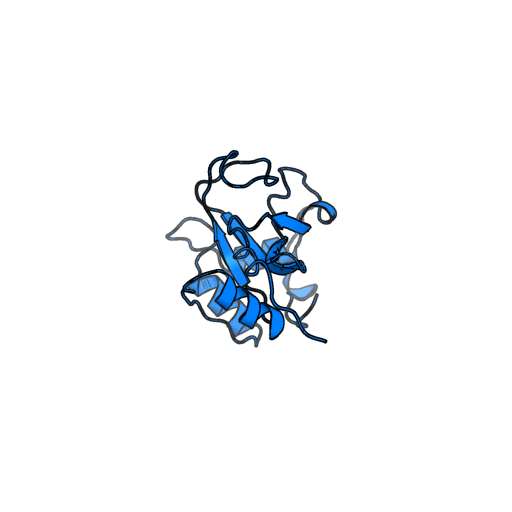OM 685 O O . GLY A 1 91 ? 10.084 5.615 14.700 1.00 93.25 91 GLY A O 1
ATOM 686 N N . TYR A 1 92 ? 8.016 6.318 14.199 1.00 94.81 92 TYR A N 1
ATOM 687 C CA . TYR A 1 92 ? 8.408 7.406 13.299 1.00 94.81 92 TYR A CA 1
ATOM 688 C C . TYR A 1 92 ? 7.293 8.449 13.165 1.00 94.81 92 TYR A C 1
ATOM 690 O O . TYR A 1 92 ? 6.170 8.199 13.571 1.00 94.81 92 TYR A O 1
ATOM 698 N N . ASP A 1 93 ? 7.602 9.602 12.579 1.00 95.44 93 ASP A N 1
ATOM 699 C CA . ASP A 1 93 ? 6.655 10.616 12.105 1.00 95.44 93 ASP A CA 1
ATOM 700 C C . ASP A 1 93 ? 6.650 10.690 10.565 1.00 95.44 93 ASP A C 1
ATOM 702 O O . ASP A 1 93 ? 7.625 10.298 9.913 1.00 95.44 93 ASP A O 1
ATOM 706 N N . THR A 1 94 ? 5.552 11.167 9.973 1.00 95.31 94 THR A N 1
ATOM 707 C CA . THR A 1 94 ? 5.436 11.369 8.523 1.00 95.31 94 THR A CA 1
ATOM 708 C C . THR A 1 94 ? 4.405 12.434 8.133 1.00 95.31 94 THR A C 1
ATOM 710 O O . THR A 1 94 ? 3.296 12.503 8.669 1.00 95.31 94 THR A O 1
ATOM 713 N N . ILE A 1 95 ? 4.741 13.234 7.116 1.00 93.12 95 ILE A N 1
ATOM 714 C CA . ILE A 1 95 ? 3.817 14.174 6.454 1.00 93.12 95 ILE A CA 1
ATOM 715 C C . ILE A 1 95 ? 2.983 13.512 5.340 1.00 93.12 95 ILE A C 1
ATOM 717 O O . ILE A 1 95 ? 2.136 14.158 4.729 1.00 93.12 95 ILE A O 1
ATOM 721 N N . GLY A 1 96 ? 3.241 12.235 5.050 1.00 91.38 96 GLY A N 1
ATOM 722 C CA . GLY A 1 96 ? 2.561 11.461 4.019 1.00 91.38 96 GLY A CA 1
ATOM 723 C C . GLY A 1 96 ? 3.241 10.112 3.811 1.00 91.38 96 GLY A C 1
ATOM 724 O O . GLY A 1 96 ? 4.428 10.047 3.496 1.00 91.38 96 GLY A O 1
ATOM 725 N N . HIS A 1 97 ? 2.493 9.029 3.994 1.00 93.00 97 HIS A N 1
ATOM 726 C CA . HIS A 1 97 ? 2.994 7.662 3.876 1.00 93.00 97 HIS A CA 1
ATOM 727 C C . HIS A 1 97 ? 1.892 6.712 3.421 1.00 93.00 97 HIS A C 1
ATOM 729 O O . HIS A 1 97 ? 0.749 6.857 3.851 1.00 93.00 97 HIS A O 1
ATOM 735 N N . LEU A 1 98 ? 2.231 5.738 2.576 1.00 93.94 98 LEU A N 1
ATOM 736 C CA . LEU A 1 98 ? 1.302 4.692 2.153 1.00 93.94 98 LEU A CA 1
ATOM 737 C C . LEU A 1 98 ? 1.574 3.400 2.921 1.00 93.94 98 LEU A C 1
ATOM 739 O O . LEU A 1 98 ? 2.696 2.898 2.928 1.00 93.94 98 LEU A O 1
ATOM 743 N N . LEU A 1 99 ? 0.519 2.828 3.490 1.00 95.38 99 LEU A N 1
ATOM 744 C CA . LEU A 1 99 ? 0.526 1.498 4.097 1.00 95.38 99 LEU A CA 1
ATOM 745 C C . LEU A 1 99 ? -0.704 0.712 3.647 1.00 95.38 99 LEU A C 1
ATOM 747 O O . LEU A 1 99 ? -1.647 1.280 3.091 1.00 95.38 99 LEU A O 1
ATOM 751 N N . THR A 1 100 ? -0.689 -0.602 3.859 1.00 96.38 100 THR A N 1
ATOM 752 C CA . THR A 1 100 ? -1.799 -1.474 3.455 1.00 96.38 100 THR A CA 1
ATOM 753 C C . THR A 1 100 ? -2.467 -2.090 4.670 1.00 96.38 100 THR A C 1
ATOM 755 O O . THR A 1 100 ? -1.823 -2.833 5.401 1.00 96.38 100 THR A O 1
ATOM 758 N N . ILE A 1 101 ? -3.763 -1.857 4.851 1.00 97.31 101 ILE A N 1
ATOM 759 C CA . ILE A 1 101 ? -4.580 -2.586 5.821 1.00 97.31 101 ILE A CA 1
ATOM 760 C C . ILE A 1 101 ? -4.883 -3.970 5.246 1.00 97.31 101 ILE A C 1
ATOM 762 O O . ILE A 1 101 ? -5.425 -4.096 4.143 1.00 97.31 101 ILE A O 1
ATOM 766 N N . VAL A 1 102 ? -4.517 -5.006 5.999 1.00 96.44 102 VAL A N 1
ATOM 767 C CA . VAL A 1 102 ? -4.626 -6.418 5.593 1.00 96.44 102 VAL A CA 1
ATOM 768 C C . VAL A 1 102 ? -5.454 -7.262 6.561 1.00 96.44 102 VAL A C 1
ATOM 770 O O . VAL A 1 102 ? -5.667 -8.445 6.310 1.00 96.44 102 VAL A O 1
ATOM 773 N N . GLY A 1 103 ? -5.908 -6.688 7.673 1.00 96.50 103 GLY A N 1
ATOM 774 C CA . GLY A 1 103 ? -6.656 -7.411 8.693 1.00 96.50 103 GLY A CA 1
ATOM 775 C C . GLY A 1 103 ? -7.061 -6.521 9.855 1.00 96.50 103 GLY A C 1
ATOM 776 O O . GLY A 1 103 ? -6.616 -5.380 9.961 1.00 96.50 103 GLY A O 1
ATOM 777 N N . PHE A 1 104 ? -7.851 -7.101 10.749 1.00 96.19 104 PHE A N 1
ATOM 778 C CA . PHE A 1 104 ? -8.189 -6.542 12.050 1.00 96.19 104 PHE A CA 1
ATOM 779 C C . PHE A 1 104 ? -8.052 -7.647 13.102 1.00 96.19 104 PHE A C 1
ATOM 781 O O . PHE A 1 104 ? -8.265 -8.826 12.794 1.00 96.19 104 PHE A O 1
ATOM 788 N N . THR A 1 105 ? -7.627 -7.302 14.316 1.00 95.12 105 THR A N 1
ATOM 789 C CA . THR A 1 105 ? -7.646 -8.240 15.449 1.00 95.12 105 THR A CA 1
ATOM 790 C C . THR A 1 105 ? -9.076 -8.414 15.967 1.00 95.12 105 THR A C 1
ATOM 792 O O . THR A 1 105 ? -9.983 -7.683 15.573 1.00 95.12 105 THR A O 1
ATOM 795 N N . ALA A 1 106 ? -9.292 -9.374 16.872 1.00 91.50 106 ALA A N 1
ATOM 796 C CA . ALA A 1 106 ? -10.595 -9.558 17.515 1.00 91.50 106 ALA A CA 1
ATOM 797 C C . ALA A 1 106 ? -11.047 -8.326 18.325 1.00 91.50 106 ALA A C 1
ATOM 799 O O . ALA A 1 106 ? -12.244 -8.105 18.475 1.00 91.50 106 ALA A O 1
ATOM 800 N N . ASP A 1 107 ? -10.092 -7.524 18.801 1.00 90.25 107 ASP A N 1
ATOM 801 C CA . ASP A 1 107 ? -10.336 -6.298 19.566 1.00 90.25 107 ASP A CA 1
ATOM 802 C C . ASP A 1 107 ? -10.535 -5.062 18.664 1.00 90.25 107 ASP A C 1
ATOM 804 O O . ASP A 1 107 ? -10.765 -3.963 19.162 1.00 90.25 107 ASP A O 1
ATOM 808 N N . GLY A 1 108 ? -10.462 -5.233 17.336 1.00 90.88 108 GLY A N 1
ATOM 809 C CA . GLY A 1 108 ? -10.614 -4.157 16.352 1.00 90.88 108 GLY A CA 1
ATOM 810 C C . GLY A 1 108 ? -9.319 -3.416 16.005 1.00 90.88 108 GLY A C 1
ATOM 811 O O . GLY A 1 108 ? -9.361 -2.430 15.272 1.00 90.88 108 GLY A O 1
ATOM 812 N N . ASP A 1 109 ? -8.157 -3.878 16.479 1.00 93.81 109 ASP A N 1
ATOM 813 C CA . ASP A 1 109 ? -6.876 -3.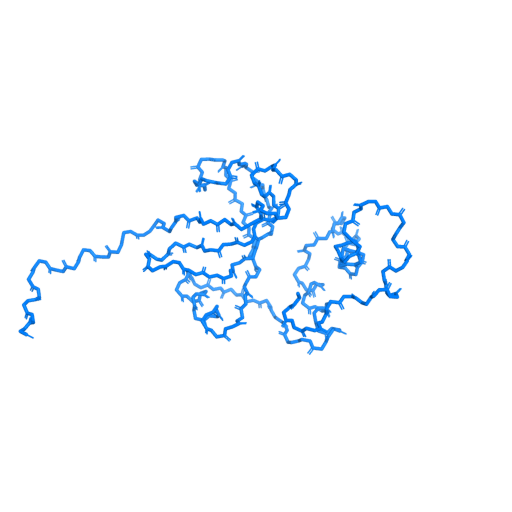255 16.134 1.00 93.81 109 ASP A CA 1
ATOM 814 C C . ASP A 1 109 ? -6.514 -3.510 14.668 1.00 93.81 109 ASP A C 1
ATOM 816 O O . ASP A 1 109 ? -6.688 -4.612 14.140 1.00 93.81 109 ASP A O 1
ATOM 820 N N . VAL A 1 110 ? -5.950 -2.500 14.011 1.00 96.06 110 VAL A N 1
ATOM 821 C CA . VAL A 1 110 ? -5.639 -2.534 12.581 1.00 96.06 110 VAL A CA 1
ATOM 822 C C . VAL A 1 110 ? -4.379 -3.357 12.343 1.00 96.06 110 VAL A C 1
ATOM 824 O O . VAL A 1 110 ? -3.296 -3.002 12.807 1.00 96.06 110 VAL A O 1
ATOM 827 N N . VAL A 1 111 ? -4.486 -4.421 11.549 1.00 96.81 111 VAL A N 1
ATOM 828 C CA . VAL A 1 111 ? -3.329 -5.161 11.036 1.00 96.81 111 VAL A CA 1
ATOM 829 C C . VAL A 1 111 ? -2.907 -4.551 9.703 1.00 96.81 111 VAL A C 1
ATOM 831 O O . VAL A 1 111 ? -3.658 -4.565 8.725 1.00 96.81 111 VAL A O 1
ATOM 834 N N . SER A 1 112 ? -1.678 -4.051 9.657 1.00 97.06 112 SER A N 1
ATOM 835 C CA . SER A 1 112 ? -1.108 -3.351 8.511 1.00 97.06 112 SER A CA 1
ATOM 836 C C . SER A 1 112 ? 0.166 -4.023 8.006 1.00 97.06 112 SER A C 1
ATOM 838 O O . SER A 1 112 ? 0.951 -4.551 8.791 1.00 97.06 112 SER A O 1
ATOM 840 N N . ASN A 1 113 ? 0.402 -3.931 6.701 1.00 96.75 113 ASN A N 1
ATOM 841 C CA . ASN A 1 113 ? 1.731 -4.008 6.113 1.00 96.75 113 ASN A CA 1
ATOM 842 C C . ASN A 1 113 ? 2.247 -2.572 5.907 1.00 96.75 113 ASN A C 1
ATOM 844 O O . ASN A 1 113 ? 1.885 -1.908 4.931 1.00 96.75 113 ASN A O 1
ATOM 848 N N . ASP A 1 114 ? 3.066 -2.097 6.847 1.00 96.62 114 ASP A N 1
ATOM 849 C CA . ASP A 1 114 ? 3.724 -0.790 6.839 1.00 96.62 114 ASP A CA 1
ATOM 850 C C . ASP A 1 114 ? 5.172 -0.915 6.317 1.00 96.62 114 ASP A C 1
ATOM 852 O O . ASP A 1 114 ? 6.040 -1.415 7.037 1.00 96.62 114 ASP A O 1
ATOM 856 N N . PRO A 1 115 ? 5.474 -0.431 5.095 1.00 94.25 115 PRO A N 1
ATOM 857 C CA . PRO A 1 115 ? 6.804 -0.564 4.507 1.00 94.25 115 PRO A CA 1
ATOM 858 C C . PRO A 1 115 ? 7.871 0.323 5.163 1.00 94.25 115 PRO A C 1
ATOM 860 O O . PRO A 1 115 ? 9.049 0.134 4.873 1.00 94.25 115 PRO A O 1
ATOM 863 N N . ASN A 1 116 ? 7.499 1.287 6.017 1.00 94.00 116 ASN A N 1
ATOM 864 C CA . ASN A 1 116 ? 8.486 2.028 6.802 1.00 94.00 116 ASN A CA 1
ATOM 865 C C . ASN A 1 116 ? 8.967 1.221 8.014 1.00 94.00 116 ASN A C 1
ATOM 867 O O . ASN A 1 116 ? 10.006 1.560 8.572 1.00 94.00 116 ASN A O 1
ATOM 871 N N . SER A 1 117 ? 8.223 0.183 8.432 1.00 92.00 117 SER A N 1
ATOM 872 C CA . SER A 1 117 ? 8.691 -0.871 9.346 1.00 92.00 117 SER A CA 1
ATOM 873 C C . SER A 1 117 ? 9.447 -0.353 10.580 1.00 92.00 117 SER A C 1
ATOM 875 O O . SER A 1 117 ? 10.457 -0.913 11.007 1.00 92.00 117 SER A O 1
ATOM 877 N N . GLY A 1 118 ? 8.982 0.740 11.199 1.00 90.38 118 GLY A N 1
ATOM 878 C CA . GLY A 1 118 ? 9.654 1.346 12.360 1.00 90.38 118 GLY A CA 1
ATOM 879 C C . GLY A 1 118 ? 11.112 1.731 12.102 1.00 90.38 118 GLY A C 1
ATOM 880 O O . GLY A 1 118 ? 11.927 1.705 13.018 1.00 90.38 118 GLY A O 1
ATOM 881 N N . ARG A 1 119 ? 11.432 2.062 10.848 1.00 90.31 119 ARG A N 1
ATOM 882 C CA . ARG A 1 119 ? 12.766 2.357 10.314 1.00 90.31 119 ARG A CA 1
ATOM 883 C C . ARG A 1 119 ? 13.726 1.160 10.303 1.00 90.31 119 ARG A C 1
ATOM 885 O O . ARG A 1 119 ? 14.938 1.354 10.217 1.00 90.31 119 ARG A O 1
ATOM 892 N N . VAL A 1 120 ? 13.207 -0.070 10.347 1.00 92.75 120 VAL A N 1
ATOM 893 C CA . VAL A 1 120 ? 13.998 -1.302 10.208 1.00 92.75 120 VAL A CA 1
ATOM 894 C C . VAL A 1 120 ? 13.871 -1.836 8.785 1.00 92.75 120 VAL A C 1
ATOM 896 O O . VAL A 1 120 ? 12.794 -2.248 8.371 1.00 92.75 120 VAL A O 1
ATOM 899 N N . ALA A 1 121 ? 14.966 -1.873 8.027 1.00 90.25 121 ALA A N 1
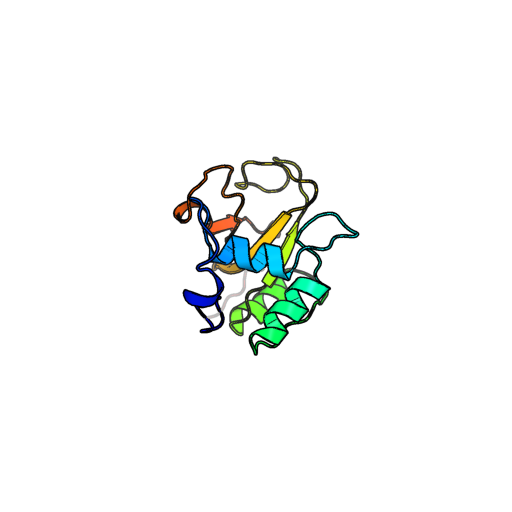ATOM 900 C CA . ALA A 1 121 ? 14.976 -2.348 6.640 1.00 90.25 121 ALA A CA 1
ATOM 901 C C . ALA A 1 121 ? 14.887 -3.889 6.547 1.00 90.25 121 ALA A C 1
ATOM 903 O O . ALA A 1 121 ? 15.854 -4.554 6.183 1.00 90.25 121 ALA A O 1
ATOM 904 N N . SER A 1 122 ? 13.733 -4.458 6.908 1.00 89.31 122 SER A N 1
ATOM 905 C CA . SER A 1 122 ? 13.452 -5.895 6.851 1.00 89.31 122 SER A CA 1
ATOM 906 C C . SER A 1 122 ? 12.001 -6.161 6.455 1.00 89.31 122 SER A C 1
ATOM 908 O O . SER A 1 122 ? 11.080 -5.560 7.006 1.00 89.31 122 SER A O 1
ATOM 910 N N . ASN A 1 123 ? 11.791 -7.119 5.548 1.00 89.56 123 ASN A N 1
ATOM 911 C CA . ASN A 1 123 ? 10.451 -7.583 5.175 1.00 89.56 123 ASN A CA 1
ATOM 912 C C . ASN A 1 123 ? 9.702 -8.209 6.362 1.00 89.56 123 ASN A C 1
ATOM 914 O O . ASN A 1 123 ? 8.478 -8.106 6.428 1.00 89.56 123 ASN A O 1
ATOM 918 N N . ASP A 1 124 ? 10.427 -8.803 7.312 1.00 93.69 124 ASP A N 1
ATOM 919 C CA . ASP A 1 124 ? 9.843 -9.428 8.506 1.00 93.69 124 ASP A CA 1
ATOM 920 C C . ASP A 1 124 ? 9.217 -8.392 9.455 1.00 93.69 124 ASP A C 1
ATOM 922 O O . ASP A 1 124 ? 8.338 -8.715 10.249 1.00 93.69 124 ASP A O 1
ATOM 926 N N . GLU A 1 125 ? 9.622 -7.126 9.327 1.00 94.62 125 GLU A N 1
ATOM 927 C CA . GLU A 1 125 ? 9.191 -6.017 10.181 1.00 94.62 125 GLU A CA 1
ATOM 928 C C . GLU A 1 125 ? 8.025 -5.210 9.598 1.00 94.62 125 GLU A C 1
ATOM 930 O O . GLU A 1 125 ? 7.495 -4.317 10.264 1.00 94.62 125 GLU A O 1
ATOM 935 N N . VAL A 1 126 ? 7.613 -5.510 8.361 1.00 95.44 126 VAL A N 1
ATOM 936 C CA . VAL A 1 126 ? 6.555 -4.776 7.649 1.00 95.44 126 VAL A CA 1
ATOM 937 C C . VAL A 1 126 ? 5.187 -5.001 8.291 1.00 95.44 126 VAL A C 1
ATOM 939 O O . VAL A 1 126 ? 4.349 -4.100 8.305 1.00 95.44 126 VAL A O 1
ATOM 942 N N . ARG A 1 127 ? 4.931 -6.190 8.846 1.00 96.38 127 ARG A N 1
ATOM 943 C CA . ARG A 1 127 ? 3.634 -6.492 9.457 1.00 96.38 127 ARG A CA 1
ATOM 944 C C . ARG A 1 127 ? 3.534 -5.853 10.847 1.00 96.38 127 ARG A C 1
ATOM 946 O O . ARG A 1 127 ? 4.222 -6.267 11.776 1.00 96.38 127 ARG A O 1
ATOM 953 N N . ARG A 1 128 ? 2.611 -4.906 11.017 1.00 95.19 128 ARG A N 1
ATOM 954 C CA . ARG A 1 128 ? 2.364 -4.157 12.260 1.00 95.19 128 ARG A CA 1
ATOM 955 C C . ARG A 1 128 ? 0.910 -4.260 12.703 1.00 95.19 128 ARG A C 1
ATOM 957 O O . ARG A 1 128 ? 0.020 -4.520 11.896 1.00 95.19 128 ARG A O 1
ATOM 964 N N . VAL A 1 129 ? 0.682 -4.073 13.999 1.00 95.69 129 VAL A N 1
ATOM 965 C CA . VAL A 1 129 ? -0.656 -3.944 14.588 1.00 95.69 129 VAL A CA 1
ATOM 966 C C . VAL A 1 129 ? -0.728 -2.580 15.260 1.00 95.69 129 VAL A C 1
ATOM 968 O O . VAL A 1 129 ? 0.108 -2.289 16.113 1.00 95.69 129 VAL A O 1
ATOM 971 N N . TYR A 1 130 ? -1.692 -1.757 14.856 1.00 94.12 130 TYR A N 1
ATOM 972 C CA . TYR A 1 130 ? -1.934 -0.435 15.431 1.00 94.12 130 TYR A CA 1
ATOM 973 C C . TYR A 1 130 ? -3.235 -0.441 16.210 1.00 94.12 130 TYR A C 1
ATOM 975 O O . TYR A 1 130 ? -4.255 -0.926 15.714 1.00 94.12 130 TYR A O 1
ATOM 983 N N . ARG A 1 131 ? -3.196 0.121 17.418 1.00 90.25 131 ARG A N 1
ATOM 984 C CA . ARG A 1 131 ? -4.370 0.172 18.278 1.00 90.25 131 ARG A CA 1
ATOM 985 C C . ARG A 1 131 ? -5.455 1.042 17.657 1.00 90.25 131 ARG A C 1
ATOM 987 O O . ARG A 1 131 ? -5.179 2.155 17.213 1.00 90.25 131 ARG A O 1
ATOM 994 N N . HIS A 1 132 ? -6.687 0.553 17.675 1.00 80.88 132 HIS A N 1
ATOM 995 C CA . HIS A 1 132 ? -7.841 1.382 17.359 1.00 80.88 132 HIS A CA 1
ATOM 996 C C . HIS A 1 132 ? -8.281 2.152 18.613 1.00 80.88 132 HIS A C 1
ATOM 998 O O . HIS A 1 132 ? -8.755 1.562 19.582 1.00 80.88 132 HIS A O 1
ATOM 1004 N N . GLU A 1 133 ? -8.122 3.478 18.627 1.00 65.00 133 GLU A N 1
ATOM 1005 C CA . GLU A 1 133 ? -8.617 4.324 19.723 1.00 65.00 133 GLU A CA 1
ATOM 1006 C C . GLU A 1 133 ? -10.126 4.581 19.604 1.00 65.00 133 GLU A C 1
ATOM 1008 O O . GLU A 1 133 ? -10.584 5.703 19.404 1.00 65.00 133 GLU A O 1
ATOM 1013 N N . VAL A 1 134 ? -10.927 3.529 19.757 1.00 53.38 134 VAL A N 1
ATOM 1014 C CA . VAL A 1 134 ? -12.327 3.661 20.169 1.00 53.38 134 VAL A CA 1
ATOM 1015 C C . VAL A 1 134 ? -12.554 2.630 21.267 1.00 53.38 134 VAL A C 1
ATOM 1017 O O . VAL A 1 134 ? -12.456 1.434 20.993 1.00 53.38 134 VAL A O 1
ATOM 1020 N N . PRO A 1 135 ? -12.853 3.040 22.515 1.00 46.06 135 PRO A N 1
ATOM 1021 C CA . PRO A 1 135 ? -13.338 2.097 23.507 1.00 46.06 135 PRO A CA 1
ATOM 1022 C C . PRO A 1 135 ? -14.582 1.434 22.920 1.00 46.06 135 PRO A C 1
ATOM 1024 O O . PRO A 1 135 ? -15.528 2.138 22.554 1.00 46.06 135 PRO A O 1
ATOM 1027 N N . LEU A 1 136 ? -14.600 0.101 22.831 1.00 47.19 136 LEU A N 1
ATOM 1028 C CA . LEU A 1 136 ? -15.859 -0.607 22.628 1.00 47.19 136 LEU A CA 1
ATOM 1029 C C . LEU A 1 136 ? -16.855 -0.047 23.656 1.00 47.19 136 LEU A C 1
ATOM 1031 O O . LEU A 1 136 ? -16.464 0.130 24.818 1.00 47.19 136 LEU A O 1
ATOM 1035 N N . PRO A 1 137 ? -18.101 0.284 23.270 1.00 46.62 137 PRO A N 1
ATOM 1036 C CA . PRO A 1 137 ? -19.085 0.694 24.255 1.00 46.62 137 PRO A CA 1
ATOM 1037 C C . PRO A 1 137 ? -19.117 -0.385 25.332 1.00 46.62 137 PRO A C 1
ATOM 1039 O O . PRO A 1 137 ? -19.275 -1.567 25.016 1.00 46.62 137 PRO A O 1
ATOM 1042 N N . THR A 1 138 ? -18.908 0.013 26.590 1.00 48.72 138 THR A N 1
ATOM 1043 C CA . THR A 1 138 ? -19.043 -0.890 27.730 1.00 48.72 138 THR A CA 1
ATOM 1044 C C . THR A 1 138 ? -20.384 -1.598 27.558 1.00 48.72 138 THR A C 1
ATOM 1046 O O . THR A 1 138 ? -21.401 -0.897 27.472 1.00 48.72 138 THR A O 1
ATOM 1049 N N . PRO A 1 139 ? -20.428 -2.940 27.439 1.00 47.94 139 PRO A N 1
ATOM 1050 C CA . PRO A 1 139 ? -21.708 -3.621 27.391 1.00 47.94 139 PRO A CA 1
ATOM 1051 C C . PRO A 1 139 ? -22.487 -3.176 28.632 1.00 47.94 139 PRO A C 1
ATOM 1053 O O . PRO A 1 139 ? -21.876 -3.052 29.702 1.00 47.94 139 PRO A O 1
ATOM 1056 N N . PRO A 1 140 ? -23.788 -2.850 28.509 1.00 48.28 140 PRO A N 1
ATOM 1057 C CA . PRO A 1 140 ? -24.563 -2.454 29.669 1.00 48.28 140 PRO A CA 1
ATOM 1058 C C . PRO A 1 140 ? -24.363 -3.515 30.748 1.00 48.28 140 PRO A C 1
ATOM 1060 O O . PRO A 1 140 ? -24.454 -4.716 30.476 1.00 48.28 140 PRO A O 1
ATOM 1063 N N . ALA A 1 141 ? -24.016 -3.062 31.954 1.00 53.94 141 ALA A N 1
ATOM 1064 C CA . ALA A 1 141 ? -24.040 -3.930 33.113 1.00 53.94 141 ALA A CA 1
ATOM 1065 C C . ALA A 1 141 ? -25.448 -4.537 33.157 1.00 53.94 141 ALA A C 1
ATOM 1067 O O . ALA A 1 141 ? -26.427 -3.800 33.235 1.00 53.94 141 ALA A O 1
ATOM 1068 N N . GLU A 1 142 ? -25.506 -5.864 33.042 1.00 52.28 142 GLU A N 1
ATOM 1069 C CA . GLU A 1 142 ? -26.719 -6.688 32.988 1.00 52.28 142 GLU A CA 1
ATOM 1070 C C . GLU A 1 142 ? -27.394 -6.814 31.609 1.00 52.28 142 GLU A C 1
ATOM 1072 O O . GLU A 1 142 ? -28.499 -6.336 31.364 1.00 52.28 142 GLU A O 1
ATOM 1077 N N . ALA A 1 143 ? -26.787 -7.618 30.734 1.00 37.16 143 ALA A N 1
ATOM 1078 C CA . ALA A 1 143 ? -27.551 -8.469 29.827 1.00 37.16 143 ALA A CA 1
ATOM 1079 C C . ALA A 1 143 ? -27.434 -9.916 30.322 1.00 37.16 143 ALA A C 1
ATOM 1081 O O . ALA A 1 143 ? -26.587 -10.683 29.870 1.00 37.16 143 ALA A O 1
ATOM 1082 N N . ASN A 1 144 ? -28.277 -10.262 31.298 1.00 43.53 144 ASN A N 1
ATOM 1083 C CA . ASN A 1 144 ? -28.580 -11.652 31.619 1.00 43.53 144 ASN A CA 1
ATOM 1084 C C . ASN A 1 144 ? -29.173 -12.309 30.367 1.00 43.53 144 ASN A C 1
ATOM 1086 O O . ASN A 1 144 ? -30.327 -12.051 30.021 1.00 43.53 144 ASN A O 1
ATOM 1090 N N . TRP A 1 145 ? -28.403 -13.162 29.704 1.00 35.09 145 TRP A N 1
ATOM 1091 C CA . TRP A 1 145 ? -28.953 -14.212 28.861 1.00 35.09 145 TRP A CA 1
ATOM 1092 C C . TRP A 1 145 ? -28.624 -15.553 29.518 1.00 35.09 145 TRP A C 1
ATOM 1094 O O . TRP A 1 145 ? -27.498 -15.786 29.956 1.00 35.09 145 TRP A O 1
ATOM 1104 N N . ALA A 1 146 ? -29.676 -16.351 29.686 1.00 35.53 146 ALA A N 1
ATOM 1105 C CA . ALA A 1 146 ? -29.649 -17.717 30.188 1.00 35.53 146 ALA A CA 1
ATOM 1106 C C . ALA A 1 146 ? -28.968 -18.676 29.204 1.00 35.53 146 ALA A C 1
ATOM 1108 O O . ALA A 1 146 ? -28.994 -18.377 27.987 1.00 35.53 146 ALA A O 1
#

pLDDT: mean 88.48, std 14.18, range [35.09, 97.31]